Protein AF-X0VJY3-F1 (afdb_monomer)

Solvent-accessible surface area (backbone atoms only — not comparable to full-atom values): 9602 Å² total; per-residue (Å²): 141,84,88,85,86,83,89,87,90,80,91,79,90,81,92,72,99,62,91,73,67,81,71,74,63,93,82,46,45,73,42,68,92,62,44,44,50,32,34,44,34,29,42,56,87,77,89,51,74,48,73,54,77,49,101,53,76,50,30,25,79,56,98,93,40,71,39,71,53,44,66,52,48,39,79,39,91,50,97,91,27,51,26,30,23,70,43,40,87,41,33,38,34,28,36,39,41,45,56,55,65,49,30,35,38,39,38,46,97,95,44,75,51,73,42,58,80,66,67,45,63,50,66,48,102,82,73,47,80,42,85,74,33,60,60,32,88,16,68,44,49,70,54,56,74,46,72,47,57,63,46,30,64,55,75,130

Structure (mmCIF, N/CA/C/O backbone):
data_AF-X0VJY3-F1
#
_entry.id   AF-X0VJY3-F1
#
loop_
_atom_site.group_PDB
_atom_site.id
_atom_site.type_symbol
_atom_site.label_atom_id
_atom_site.label_alt_id
_atom_site.label_comp_id
_atom_site.label_asym_id
_atom_site.label_entity_id
_atom_site.label_seq_id
_atom_site.pdbx_PDB_ins_code
_atom_site.Cartn_x
_atom_site.Cartn_y
_atom_site.Cartn_z
_atom_site.occupancy
_atom_site.B_iso_or_equiv
_atom_site.auth_seq_id
_atom_site.auth_comp_id
_atom_site.auth_asym_id
_atom_site.auth_atom_id
_atom_site.pdbx_PDB_model_num
ATOM 1 N N . MET A 1 1 ? -22.700 -22.930 16.461 1.00 33.53 1 MET A N 1
ATOM 2 C CA . MET A 1 1 ? -23.788 -22.046 16.921 1.00 33.53 1 MET A CA 1
ATOM 3 C C . MET A 1 1 ? -23.927 -20.944 15.890 1.00 33.53 1 MET A C 1
ATOM 5 O O . MET A 1 1 ? -23.098 -20.050 15.830 1.00 33.53 1 MET A O 1
ATOM 9 N N . ILE A 1 2 ? -24.877 -21.140 14.981 1.00 28.75 2 ILE A N 1
ATOM 10 C CA . ILE A 1 2 ? -25.200 -20.254 13.863 1.00 28.75 2 ILE A CA 1
ATOM 11 C C . ILE A 1 2 ? -26.466 -19.528 14.300 1.00 28.75 2 ILE A C 1
ATOM 13 O O . ILE A 1 2 ? -27.425 -20.197 14.676 1.00 28.75 2 ILE A O 1
ATOM 17 N N . VAL A 1 3 ? -26.480 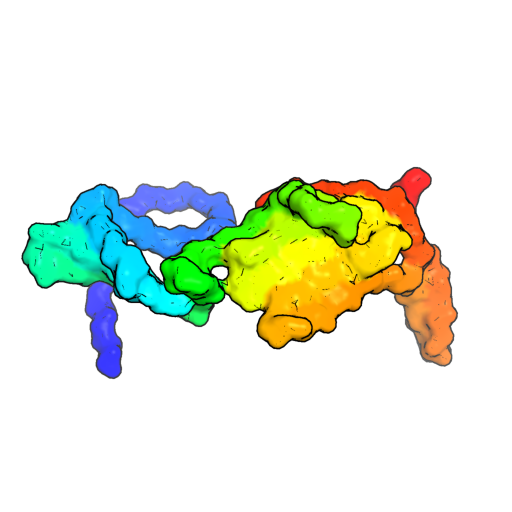-18.200 14.261 1.00 29.59 3 VAL A N 1
ATOM 18 C CA . VAL A 1 3 ? -27.738 -17.452 14.319 1.00 29.59 3 VAL A CA 1
ATOM 19 C C . VAL A 1 3 ? -27.893 -16.751 12.981 1.00 29.59 3 VAL A C 1
ATOM 21 O O . VAL A 1 3 ? -27.143 -15.842 12.640 1.00 29.59 3 VAL A O 1
ATOM 24 N N . TYR A 1 4 ? -28.835 -17.273 12.204 1.00 29.62 4 TYR A N 1
ATOM 25 C CA . TYR A 1 4 ? -29.348 -16.699 10.970 1.00 29.62 4 TYR A CA 1
ATOM 26 C C . TYR A 1 4 ? -30.575 -15.852 11.334 1.00 29.62 4 TYR A C 1
ATOM 28 O O . TYR A 1 4 ? -31.370 -16.291 12.164 1.00 29.62 4 TYR A O 1
ATOM 36 N N . CYS A 1 5 ? -30.777 -14.698 10.695 1.00 28.61 5 CYS A N 1
ATOM 37 C CA . CYS A 1 5 ? -32.075 -14.013 10.687 1.00 28.61 5 CYS A CA 1
ATOM 38 C C . CYS A 1 5 ? -32.398 -13.538 9.243 1.00 28.61 5 CYS A C 1
ATOM 40 O O . CYS A 1 5 ? -31.527 -12.917 8.631 1.00 28.61 5 CYS A O 1
ATOM 42 N N . PRO A 1 6 ? -33.565 -13.883 8.648 1.00 42.59 6 PRO A N 1
ATOM 43 C CA . PRO A 1 6 ? -33.829 -13.805 7.197 1.00 42.59 6 PRO A CA 1
ATOM 44 C C . PRO A 1 6 ? -34.629 -12.557 6.722 1.00 42.59 6 PRO A C 1
ATOM 46 O O . PRO A 1 6 ? -35.395 -12.010 7.500 1.00 42.59 6 PRO A O 1
ATOM 49 N N . ARG A 1 7 ? -34.462 -12.193 5.422 1.00 35.31 7 ARG A N 1
ATOM 50 C CA . ARG A 1 7 ? -35.375 -11.565 4.393 1.00 35.31 7 ARG A CA 1
ATOM 51 C C . ARG A 1 7 ? -36.504 -10.586 4.840 1.00 35.31 7 ARG A C 1
ATOM 53 O O . ARG A 1 7 ? -37.250 -10.920 5.738 1.00 35.31 7 ARG A O 1
ATOM 60 N N . LEU A 1 8 ? -36.898 -9.486 4.164 1.00 35.09 8 LEU A N 1
ATOM 61 C CA . LEU A 1 8 ? -36.581 -8.789 2.893 1.00 35.09 8 LEU A CA 1
ATOM 62 C C . LEU A 1 8 ? -37.394 -7.454 2.852 1.00 35.09 8 LEU A C 1
ATOM 64 O O . LEU A 1 8 ? -38.558 -7.488 3.248 1.00 35.09 8 LEU A O 1
ATOM 68 N N . HIS A 1 9 ? -36.831 -6.348 2.334 1.00 27.98 9 HIS A N 1
ATOM 69 C CA . HIS A 1 9 ? -37.414 -5.370 1.371 1.00 27.98 9 HIS A CA 1
ATOM 70 C C . HIS A 1 9 ? -36.742 -3.986 1.470 1.00 27.98 9 HIS A C 1
ATOM 72 O O . HIS A 1 9 ? -37.135 -3.147 2.269 1.00 27.98 9 HIS A O 1
ATOM 78 N N . ALA A 1 10 ? -35.798 -3.722 0.568 1.00 29.34 10 ALA A N 1
ATOM 79 C CA . ALA A 1 10 ? -35.778 -2.502 -0.238 1.00 29.34 10 ALA A CA 1
ATOM 80 C C . ALA A 1 10 ? -34.908 -2.788 -1.467 1.00 29.34 10 ALA A C 1
ATOM 82 O O . ALA A 1 10 ? -33.734 -3.134 -1.356 1.00 29.34 10 ALA A O 1
ATOM 83 N N . ALA A 1 11 ? -35.525 -2.735 -2.642 1.00 33.31 11 ALA A N 1
ATOM 84 C CA . ALA A 1 11 ? -34.837 -2.866 -3.911 1.00 33.31 11 ALA A CA 1
ATOM 85 C C . ALA A 1 11 ? -34.018 -1.598 -4.185 1.00 33.31 11 ALA A C 1
ATOM 87 O O . ALA A 1 11 ? -34.561 -0.499 -4.146 1.00 33.31 11 ALA A O 1
ATOM 88 N N . SER A 1 12 ? -32.747 -1.756 -4.541 1.00 32.88 12 SER A N 1
ATOM 89 C CA . SER A 1 12 ? -32.084 -0.856 -5.483 1.00 32.88 12 SER A CA 1
ATOM 90 C C . SER A 1 12 ? -30.872 -1.561 -6.079 1.00 32.88 12 SER A C 1
ATOM 92 O O . SER A 1 12 ? -29.935 -1.941 -5.380 1.00 32.88 12 SER A O 1
ATOM 94 N N . ALA A 1 13 ? -30.935 -1.784 -7.388 1.00 35.72 13 ALA A N 1
ATOM 95 C CA . ALA A 1 13 ? -29.843 -2.299 -8.188 1.00 35.72 13 ALA A CA 1
ATOM 96 C C . ALA A 1 13 ? -29.037 -1.126 -8.760 1.00 35.72 13 ALA A C 1
ATOM 98 O O . ALA A 1 13 ? -29.607 -0.299 -9.464 1.00 35.72 13 ALA A O 1
ATOM 99 N N . ALA A 1 14 ? -27.722 -1.100 -8.527 1.00 31.80 14 ALA A N 1
ATOM 100 C CA . ALA A 1 14 ? -26.718 -0.686 -9.513 1.00 31.80 14 ALA A CA 1
ATOM 101 C C . ALA A 1 14 ? -25.302 -0.997 -9.001 1.00 31.80 14 ALA A C 1
ATOM 103 O O . ALA A 1 14 ? -24.882 -0.591 -7.923 1.00 31.80 14 ALA A O 1
ATOM 104 N N . SER A 1 15 ? -24.567 -1.738 -9.820 1.00 44.97 15 SER A N 1
ATOM 105 C CA . SER A 1 15 ? -23.203 -2.225 -9.638 1.00 44.97 15 SER A CA 1
ATOM 106 C C . SER A 1 15 ? -22.132 -1.129 -9.579 1.00 44.97 15 SER A C 1
ATOM 108 O O . SER A 1 15 ? -22.101 -0.269 -10.460 1.00 44.97 15 SER A O 1
ATOM 110 N N . ARG A 1 16 ? -21.168 -1.267 -8.656 1.00 35.66 16 ARG A N 1
ATOM 111 C CA . ARG A 1 16 ? -19.713 -1.037 -8.830 1.00 35.66 16 ARG A CA 1
ATOM 112 C C . ARG A 1 16 ? -19.008 -1.419 -7.525 1.00 35.66 16 ARG A C 1
ATOM 114 O O . ARG A 1 16 ? -19.515 -1.109 -6.456 1.00 35.66 16 ARG A O 1
ATOM 121 N N . GLY A 1 17 ? -17.883 -2.128 -7.618 1.00 35.00 17 GLY A N 1
ATOM 122 C CA . GLY A 1 17 ? -17.191 -2.786 -6.502 1.00 35.00 17 GLY A CA 1
ATOM 123 C C . GLY A 1 17 ? -16.699 -1.862 -5.382 1.00 35.00 17 GLY A C 1
ATOM 124 O O . GLY A 1 17 ? -15.506 -1.614 -5.256 1.00 35.00 17 GLY A O 1
ATOM 125 N N . ARG A 1 18 ? -17.614 -1.407 -4.526 1.00 38.16 18 ARG A N 1
ATOM 126 C CA . ARG A 1 18 ? -17.359 -1.080 -3.125 1.00 38.16 18 ARG A CA 1
ATOM 127 C C . ARG A 1 18 ? -17.842 -2.267 -2.310 1.00 38.16 18 ARG A C 1
ATOM 129 O O . ARG A 1 18 ? -18.966 -2.721 -2.508 1.00 38.16 18 ARG A O 1
ATOM 136 N N . TYR A 1 19 ? -17.027 -2.754 -1.383 1.00 35.94 19 TYR A N 1
ATOM 137 C CA . TYR A 1 19 ? -17.551 -3.567 -0.293 1.00 35.94 19 TYR A CA 1
ATOM 138 C C . TYR A 1 19 ? -18.502 -2.671 0.515 1.00 35.94 19 TYR A C 1
ATOM 140 O O . TYR A 1 19 ? -18.068 -1.917 1.382 1.00 35.94 19 TYR A O 1
ATOM 148 N N . HIS A 1 20 ? -19.792 -2.677 0.170 1.00 37.75 20 HIS A N 1
ATOM 149 C CA . HIS A 1 20 ? -20.840 -2.186 1.050 1.00 37.75 20 HIS A CA 1
ATOM 150 C C . HIS A 1 20 ? -20.986 -3.229 2.153 1.00 37.75 20 HIS A C 1
ATOM 152 O O . HIS A 1 20 ? -21.702 -4.214 2.010 1.00 37.75 20 HIS A O 1
ATOM 158 N N . PHE A 1 21 ? -20.250 -3.036 3.246 1.00 46.75 21 PHE A N 1
ATOM 159 C CA . PHE A 1 21 ? -20.799 -3.444 4.530 1.00 46.75 21 PHE A CA 1
ATOM 160 C C . PHE A 1 21 ? -22.080 -2.633 4.683 1.00 46.75 21 PHE A C 1
ATOM 162 O O . PHE A 1 21 ? -22.009 -1.409 4.535 1.00 46.75 21 PHE A O 1
ATOM 169 N N . ASP A 1 22 ? -23.223 -3.300 4.869 1.00 48.28 22 ASP A N 1
ATOM 170 C CA . ASP A 1 22 ? -24.472 -2.620 5.209 1.00 48.28 22 ASP A CA 1
ATOM 171 C C . ASP A 1 22 ? -24.138 -1.609 6.301 1.00 48.28 22 ASP A C 1
ATOM 173 O O . ASP A 1 22 ? -23.623 -1.971 7.366 1.00 48.28 22 ASP A O 1
ATOM 177 N N . ALA A 1 23 ? -24.285 -0.328 5.960 1.00 57.31 23 ALA A N 1
ATOM 178 C CA . ALA A 1 23 ? -23.983 0.740 6.885 1.00 57.31 23 ALA A CA 1
ATOM 179 C C . ALA A 1 23 ? -24.848 0.505 8.123 1.00 57.31 23 ALA A C 1
ATOM 181 O O . ALA A 1 23 ? -26.033 0.176 8.005 1.00 57.31 23 ALA A O 1
ATOM 182 N N . ALA A 1 24 ? -24.239 0.617 9.304 1.00 62.03 24 ALA A N 1
ATOM 183 C CA . ALA A 1 24 ? -25.010 0.637 10.534 1.00 62.03 24 ALA A CA 1
ATOM 184 C C . ALA A 1 24 ? -26.100 1.715 10.391 1.00 62.03 24 ALA A C 1
ATOM 186 O O . ALA A 1 24 ? -25.871 2.725 9.723 1.00 62.03 24 ALA A O 1
ATOM 187 N N . ARG A 1 25 ? -27.291 1.468 10.947 1.00 68.44 25 ARG A N 1
ATOM 188 C CA . ARG A 1 25 ? -28.410 2.418 10.849 1.00 68.44 25 ARG A CA 1
ATOM 189 C C . ARG A 1 25 ? -27.969 3.816 11.306 1.00 68.44 25 ARG A C 1
ATOM 191 O O . ARG A 1 25 ? -27.156 3.928 12.216 1.00 68.44 25 ARG A O 1
ATOM 198 N N . ASP A 1 26 ? -28.516 4.867 10.704 1.00 71.00 26 ASP A N 1
ATOM 199 C CA . ASP A 1 26 ? -28.076 6.249 10.964 1.00 71.00 26 ASP A CA 1
ATOM 200 C C . ASP A 1 26 ? -28.286 6.714 12.423 1.00 71.00 26 ASP A C 1
ATOM 202 O O . ASP A 1 26 ? -27.716 7.719 12.841 1.00 71.00 26 ASP A O 1
ATOM 206 N N . ASP A 1 27 ? -29.093 5.995 13.207 1.00 83.44 27 ASP A N 1
ATOM 207 C CA . ASP A 1 27 ? -29.439 6.285 14.601 1.00 83.44 27 ASP A CA 1
ATOM 208 C C . ASP A 1 27 ? -28.564 5.560 15.643 1.00 83.44 27 ASP A C 1
ATOM 210 O O . ASP A 1 27 ? -28.821 5.664 16.843 1.00 83.44 27 ASP A O 1
ATOM 214 N N . VAL A 1 28 ? -27.515 4.852 15.216 1.00 90.88 28 VAL A N 1
ATOM 215 C CA . VAL A 1 28 ? -26.615 4.110 16.115 1.00 90.88 28 VAL A CA 1
ATOM 216 C C . VAL A 1 28 ? -25.282 4.822 16.327 1.00 90.88 28 VAL A C 1
ATOM 218 O O . VAL A 1 28 ? -24.773 5.517 15.449 1.00 90.88 28 VAL A O 1
ATOM 221 N N . THR A 1 29 ? -24.655 4.599 17.484 1.00 94.44 29 THR A N 1
ATOM 222 C CA . THR A 1 29 ? -23.347 5.195 17.807 1.00 94.44 29 THR A CA 1
ATOM 223 C C . THR A 1 29 ? -22.253 4.135 17.828 1.00 94.44 29 THR A C 1
ATOM 225 O O . THR A 1 29 ? -22.361 3.145 18.549 1.00 94.44 29 THR A O 1
ATOM 228 N N . GLU A 1 30 ? -21.163 4.337 17.081 1.00 95.00 30 GLU A N 1
ATOM 229 C CA . GLU A 1 30 ? -20.001 3.442 17.154 1.00 95.00 30 GLU A CA 1
ATOM 230 C C . GLU A 1 30 ? -19.320 3.531 18.530 1.00 95.00 30 GLU A C 1
ATOM 232 O O . GLU A 1 30 ? -18.933 4.605 18.990 1.00 95.00 30 GLU A O 1
ATOM 237 N N . ILE A 1 31 ? -19.084 2.380 19.158 1.00 97.00 31 ILE A N 1
ATOM 238 C CA . ILE A 1 31 ? -18.252 2.260 20.356 1.00 97.00 31 ILE A CA 1
ATOM 239 C C . ILE A 1 31 ? -16.802 2.058 19.895 1.00 97.00 31 ILE A C 1
ATOM 241 O O . ILE A 1 31 ? -16.312 0.932 19.800 1.00 97.00 31 ILE A O 1
ATOM 245 N N . VAL A 1 32 ? -16.105 3.159 19.599 1.00 96.50 32 VAL A N 1
ATOM 246 C CA . VAL A 1 32 ? -14.731 3.159 19.046 1.00 96.50 32 VAL A CA 1
ATOM 247 C C . VAL A 1 32 ? -13.740 2.383 19.922 1.00 96.50 32 VAL A C 1
ATOM 249 O O . VAL A 1 32 ? -12.880 1.668 19.412 1.00 96.50 32 VAL A O 1
ATOM 252 N N . SER A 1 33 ? -13.889 2.450 21.247 1.00 96.50 33 SER A N 1
ATOM 253 C CA . SER A 1 33 ? -13.052 1.697 22.194 1.00 96.50 33 SER A CA 1
ATOM 254 C C . SER A 1 33 ? -13.227 0.175 22.102 1.00 96.50 33 SER A C 1
ATOM 256 O O . SER A 1 33 ? -12.375 -0.566 22.586 1.00 96.50 33 SER A O 1
ATOM 258 N N . ALA A 1 34 ? -14.301 -0.302 21.466 1.00 97.00 34 ALA A N 1
ATOM 259 C CA . ALA A 1 34 ? -14.578 -1.717 21.233 1.00 97.00 34 ALA A CA 1
ATOM 260 C C . ALA A 1 34 ? -14.151 -2.194 19.832 1.00 97.00 34 ALA A C 1
ATOM 262 O O . ALA A 1 34 ? -14.464 -3.327 19.450 1.00 97.00 34 ALA A O 1
ATOM 263 N N . ARG A 1 35 ? -13.449 -1.357 19.054 1.00 97.69 35 ARG A N 1
ATOM 264 C CA . ARG A 1 35 ? -12.860 -1.777 17.779 1.00 97.69 35 ARG A CA 1
ATOM 265 C C . ARG A 1 35 ? -11.911 -2.951 17.994 1.00 97.69 35 ARG A C 1
ATOM 267 O O . ARG A 1 35 ? -11.137 -3.003 18.946 1.00 97.69 35 ARG A O 1
ATOM 274 N N . THR A 1 36 ? -11.954 -3.888 17.058 1.00 97.38 36 THR A N 1
ATOM 275 C CA . THR A 1 36 ? -10.967 -4.968 16.934 1.00 97.38 36 THR A CA 1
ATOM 276 C C . THR A 1 36 ? -10.415 -4.960 15.520 1.00 97.38 36 THR A C 1
ATOM 278 O O . THR A 1 36 ? -10.995 -4.321 14.645 1.00 97.38 36 THR A O 1
ATOM 281 N N . ARG A 1 37 ? -9.370 -5.742 15.234 1.00 97.31 37 ARG A N 1
ATOM 282 C CA . ARG A 1 37 ? -8.841 -5.881 13.867 1.00 97.31 37 ARG A CA 1
ATOM 283 C C . ARG A 1 37 ? -9.928 -6.088 12.804 1.00 97.31 37 ARG A C 1
ATOM 285 O O . ARG A 1 37 ? -9.795 -5.561 11.709 1.00 97.31 37 ARG A O 1
ATOM 292 N N . CYS A 1 38 ? -10.983 -6.842 13.112 1.00 97.31 38 CYS A N 1
ATOM 293 C CA . CYS A 1 38 ? -11.962 -7.321 12.132 1.00 97.31 38 CYS A CA 1
ATOM 294 C C . CYS A 1 38 ? -13.411 -6.910 12.434 1.00 97.31 38 CYS A C 1
ATOM 296 O O . CYS A 1 38 ? -14.310 -7.360 11.727 1.00 97.31 38 CYS A O 1
ATOM 298 N N . ALA A 1 39 ? -13.665 -6.100 13.468 1.00 96.38 39 ALA A N 1
ATOM 299 C CA . ALA A 1 39 ? -15.033 -5.760 13.853 1.00 96.38 39 ALA A CA 1
ATOM 300 C C . ALA A 1 39 ? -15.207 -4.338 14.397 1.00 96.38 39 ALA A C 1
ATOM 302 O O . ALA A 1 39 ? -14.300 -3.788 15.029 1.00 96.38 39 ALA A O 1
ATOM 303 N N . LYS A 1 40 ? -16.416 -3.807 14.191 1.00 97.25 40 LYS A N 1
ATOM 304 C CA . LYS A 1 40 ? -16.957 -2.575 14.786 1.00 97.25 40 LYS A CA 1
ATOM 305 C C . LYS A 1 40 ? -18.201 -2.919 15.598 1.00 97.25 40 LYS A C 1
ATOM 307 O O . LYS A 1 40 ? -18.990 -3.762 15.166 1.00 97.25 40 LYS A O 1
ATOM 312 N N . LYS A 1 41 ? -18.375 -2.272 16.750 1.00 95.75 41 LYS A N 1
ATOM 313 C CA . LYS A 1 41 ? -19.547 -2.415 17.623 1.00 95.75 41 LYS A CA 1
ATOM 314 C C . LYS A 1 41 ? -20.298 -1.090 17.672 1.00 95.75 41 LYS A C 1
ATOM 316 O O . LYS A 1 41 ? -19.667 -0.048 17.825 1.00 95.75 41 LYS A O 1
ATOM 321 N N . PHE A 1 42 ? -21.620 -1.148 17.612 1.00 96.62 42 PHE A N 1
ATOM 322 C CA . PHE A 1 42 ? -22.498 0.014 17.675 1.00 96.62 42 PHE A CA 1
ATOM 323 C C . PHE A 1 42 ? -23.553 -0.166 18.768 1.00 96.62 42 PHE A C 1
ATOM 325 O O . PHE A 1 42 ? -24.062 -1.276 18.946 1.00 96.62 42 PHE A O 1
ATOM 332 N N . ASP A 1 43 ? -23.849 0.910 19.495 1.00 95.56 43 ASP A N 1
ATOM 333 C CA . ASP A 1 43 ? -24.954 1.014 20.452 1.00 95.56 43 ASP A CA 1
ATOM 334 C C . ASP A 1 43 ? -26.211 1.522 19.745 1.00 95.56 43 ASP A C 1
ATOM 336 O O . ASP A 1 43 ? -26.161 2.548 19.063 1.00 95.56 43 ASP A O 1
ATOM 340 N N . ASN A 1 44 ? -27.317 0.798 19.908 1.00 93.56 44 ASN A N 1
ATOM 341 C CA . ASN A 1 44 ? -28.614 1.169 19.349 1.00 93.56 44 ASN A CA 1
ATOM 342 C C . ASN A 1 44 ? -29.421 2.091 20.277 1.00 93.56 44 ASN A C 1
ATOM 344 O O . ASN A 1 44 ? -30.516 2.504 19.908 1.00 93.56 44 ASN A O 1
ATOM 348 N N . HIS A 1 45 ? -28.919 2.387 21.483 1.00 93.62 45 HIS A N 1
ATOM 349 C CA . HIS A 1 45 ? -29.584 3.202 22.512 1.00 93.62 45 HIS A CA 1
ATOM 350 C C . HIS A 1 45 ? -30.895 2.615 23.060 1.00 93.62 45 HIS A C 1
ATOM 352 O O . HIS A 1 45 ? -31.643 3.295 23.760 1.00 93.62 45 HIS A O 1
ATOM 358 N N . ASP A 1 46 ? -31.159 1.335 22.799 1.00 93.25 46 ASP A N 1
ATOM 359 C CA . ASP A 1 46 ? -32.326 0.583 23.283 1.00 93.25 46 ASP A CA 1
ATOM 360 C C . ASP A 1 46 ? -31.932 -0.638 24.143 1.00 93.25 46 ASP A C 1
ATOM 362 O O . ASP A 1 46 ? -32.756 -1.501 24.449 1.00 93.25 46 ASP A O 1
ATOM 366 N N . GLY A 1 47 ? -30.654 -0.719 24.536 1.00 93.75 47 GLY A N 1
ATOM 367 C CA . GLY A 1 47 ? -30.079 -1.856 25.259 1.00 93.75 47 GLY A CA 1
ATOM 368 C C . GLY A 1 47 ? -29.603 -3.003 24.361 1.00 93.75 47 GLY A C 1
ATOM 369 O O . GLY A 1 47 ? -29.104 -4.006 24.875 1.00 93.75 47 GLY A O 1
ATOM 370 N N . THR A 1 48 ? -29.718 -2.873 23.036 1.00 94.12 48 THR A N 1
ATOM 371 C CA . THR A 1 48 ? -29.180 -3.829 22.060 1.00 94.12 48 THR A CA 1
ATOM 372 C C . THR A 1 48 ? -27.955 -3.274 21.321 1.00 94.12 48 THR A C 1
ATOM 374 O O . THR A 1 48 ? -27.679 -2.076 21.331 1.00 94.12 48 THR A O 1
ATOM 377 N N . TYR A 1 49 ? -27.185 -4.163 20.683 1.00 94.62 49 TYR A N 1
ATOM 378 C CA . TYR A 1 49 ? -25.962 -3.806 19.957 1.00 94.62 49 TYR A CA 1
ATOM 379 C C . TYR A 1 49 ? -25.967 -4.364 18.536 1.00 94.62 49 TYR A C 1
ATOM 381 O O . TYR A 1 49 ? -26.438 -5.479 18.299 1.00 94.62 49 TYR A O 1
ATOM 389 N N . GLN A 1 50 ? -25.354 -3.626 17.613 1.00 93.38 50 GLN A N 1
ATOM 390 C CA . GLN A 1 50 ? -25.042 -4.090 16.261 1.00 93.38 50 GLN A CA 1
ATOM 391 C C . GLN A 1 50 ? -23.536 -4.288 16.092 1.00 93.38 50 GLN A C 1
ATOM 393 O O . GLN A 1 50 ? -22.722 -3.593 16.702 1.00 93.38 50 GLN A O 1
ATOM 398 N N . TYR A 1 51 ? -23.162 -5.246 15.247 1.00 93.19 51 TYR A N 1
ATOM 399 C CA . TYR A 1 51 ? -21.770 -5.534 14.928 1.00 93.19 51 TYR A CA 1
ATOM 400 C C . TYR A 1 51 ? -21.585 -5.597 13.421 1.00 93.19 51 TYR A C 1
ATOM 402 O O . TYR A 1 51 ? -22.312 -6.306 12.729 1.00 93.19 51 TYR A O 1
ATOM 410 N N . ILE A 1 52 ? -20.552 -4.919 12.934 1.00 93.38 52 ILE A N 1
ATOM 411 C CA . ILE A 1 52 ? -20.013 -5.160 11.598 1.00 93.38 52 ILE A CA 1
ATOM 412 C C . ILE A 1 52 ? -18.794 -6.052 11.785 1.00 93.38 52 ILE A C 1
ATOM 414 O O . ILE A 1 52 ? -17.861 -5.666 12.487 1.00 93.38 52 ILE A O 1
ATOM 418 N N . VAL A 1 53 ? -18.799 -7.236 11.172 1.00 93.62 53 VAL A N 1
ATOM 419 C CA . VAL A 1 53 ? -17.692 -8.198 11.232 1.00 93.62 53 VAL A CA 1
ATOM 420 C C . VAL A 1 53 ? -17.219 -8.497 9.815 1.00 93.62 53 VAL A C 1
ATOM 422 O O . VAL A 1 53 ? -18.019 -8.800 8.934 1.00 93.62 53 VAL A O 1
ATOM 425 N N . SER A 1 54 ? -15.911 -8.417 9.600 1.00 93.69 54 SER A N 1
ATOM 426 C CA . SER A 1 54 ? -15.263 -8.680 8.319 1.00 93.69 54 SER A CA 1
ATOM 427 C C . SER A 1 54 ? -14.381 -9.921 8.403 1.00 93.69 54 SER A C 1
ATOM 429 O O . SER A 1 54 ? -13.728 -10.169 9.416 1.00 93.69 54 SER A O 1
ATOM 431 N N . ALA A 1 55 ? -14.318 -10.685 7.311 1.00 94.38 55 ALA A N 1
ATOM 432 C CA . ALA A 1 55 ? -13.317 -11.742 7.155 1.00 94.38 55 ALA A CA 1
ATOM 433 C C . ALA A 1 55 ? -11.891 -11.167 7.041 1.00 94.38 55 ALA A C 1
ATOM 435 O O . ALA A 1 55 ? -10.914 -11.848 7.348 1.00 94.38 55 ALA A O 1
ATOM 436 N N . GLY A 1 56 ? -11.779 -9.910 6.600 1.00 92.69 56 GLY A N 1
ATOM 437 C CA . GLY A 1 56 ? -10.533 -9.164 6.506 1.00 92.69 56 GLY A CA 1
ATOM 438 C C . GLY A 1 56 ? -10.355 -8.145 7.637 1.00 92.69 56 GLY A C 1
ATOM 439 O O . GLY A 1 56 ? -11.270 -7.885 8.422 1.00 92.69 56 GLY A O 1
ATOM 440 N N . PRO A 1 57 ? -9.162 -7.548 7.738 1.00 96.00 57 PRO A N 1
ATOM 441 C CA . PRO A 1 57 ? -8.905 -6.460 8.666 1.00 96.00 57 PRO A CA 1
ATOM 442 C C . PRO A 1 57 ? -9.676 -5.198 8.237 1.00 96.00 57 PRO A C 1
ATOM 444 O O . PRO A 1 57 ? -9.638 -4.805 7.075 1.00 96.00 57 PRO A O 1
ATOM 447 N N . LEU A 1 58 ? -10.372 -4.577 9.187 1.00 96.56 58 LEU A N 1
ATOM 448 C CA . LEU A 1 58 ? -10.980 -3.246 9.071 1.00 96.56 58 LEU A CA 1
ATOM 449 C C . LEU A 1 58 ? -10.092 -2.180 9.711 1.00 96.56 58 LEU A C 1
ATOM 451 O O . LEU A 1 58 ? -10.066 -1.039 9.260 1.00 96.56 58 LEU A O 1
ATOM 455 N N . HIS A 1 59 ? -9.351 -2.574 10.748 1.00 98.06 59 HIS A N 1
ATOM 456 C CA . HIS A 1 59 ? -8.503 -1.679 11.513 1.00 98.06 59 HIS A CA 1
ATOM 457 C C . HIS A 1 59 ? -7.058 -2.174 11.557 1.00 98.06 59 HIS A C 1
ATOM 459 O O . HIS A 1 59 ? -6.791 -3.381 11.540 1.00 98.06 59 HIS A O 1
ATOM 465 N N . TYR A 1 60 ? -6.133 -1.228 11.668 1.00 96.75 60 TYR A N 1
ATOM 466 C CA . TYR A 1 60 ? -4.741 -1.464 12.038 1.00 96.75 60 TYR A CA 1
ATOM 467 C C . TYR A 1 60 ? -4.482 -0.882 13.432 1.00 96.75 60 TYR A C 1
ATOM 469 O O . TYR A 1 60 ? -5.262 -0.063 13.918 1.00 96.75 60 TYR A O 1
ATOM 477 N N . GLN A 1 61 ? -3.422 -1.334 14.098 1.00 95.50 61 GLN A N 1
ATOM 478 C CA . GLN A 1 61 ? -3.079 -0.874 15.442 1.00 95.50 61 GLN A CA 1
ATOM 479 C C . GLN A 1 61 ? -1.896 0.097 15.380 1.00 95.50 61 GLN A C 1
ATOM 481 O O . GLN A 1 61 ? -0.906 -0.183 14.702 1.00 95.50 61 GLN A O 1
ATOM 486 N N . ASN A 1 62 ? -2.001 1.222 16.083 1.00 93.00 62 ASN A N 1
ATOM 487 C CA . ASN A 1 62 ? -0.907 2.156 16.353 1.00 93.00 62 ASN A CA 1
ATOM 488 C C . ASN A 1 62 ? -0.893 2.536 17.848 1.00 93.00 62 ASN A C 1
ATOM 490 O O . ASN A 1 62 ? -1.637 1.954 18.641 1.00 93.00 62 ASN A O 1
ATOM 494 N N . ASP A 1 63 ? -0.065 3.512 18.227 1.00 94.25 63 ASP A N 1
ATOM 495 C CA . ASP A 1 63 ? 0.050 3.989 19.615 1.00 94.25 63 ASP A CA 1
ATOM 496 C C . ASP A 1 63 ? -1.274 4.558 20.169 1.00 94.25 63 ASP A C 1
ATOM 498 O O . ASP A 1 63 ? -1.522 4.489 21.371 1.00 94.25 63 ASP A O 1
ATOM 502 N N . ASP A 1 64 ? -2.167 5.030 19.292 1.00 94.38 64 ASP A N 1
ATOM 503 C CA . ASP A 1 64 ? -3.500 5.544 19.638 1.00 94.38 64 ASP A CA 1
ATOM 504 C C . ASP A 1 64 ? -4.588 4.448 19.668 1.00 94.38 64 ASP A C 1
ATOM 506 O O . ASP A 1 64 ? -5.772 4.737 19.857 1.00 94.38 64 ASP A O 1
ATOM 510 N N . GLY A 1 65 ? -4.225 3.180 19.439 1.00 96.25 65 GLY A N 1
ATOM 511 C CA . GLY A 1 65 ? -5.143 2.039 19.419 1.00 96.25 65 GLY A CA 1
ATOM 512 C C . GLY A 1 65 ? -5.580 1.607 18.015 1.00 96.25 65 GLY A C 1
ATOM 513 O O . GLY A 1 65 ? -4.794 1.610 17.070 1.00 96.25 65 GLY A O 1
ATOM 514 N N . TRP A 1 66 ? -6.827 1.140 17.882 1.00 97.38 66 TRP A N 1
ATOM 515 C CA . TRP A 1 66 ? -7.366 0.626 16.616 1.00 97.38 66 TRP A CA 1
ATOM 516 C C . TRP A 1 66 ? -7.876 1.752 15.709 1.00 97.38 66 TRP A C 1
ATOM 518 O O . TRP A 1 66 ? -8.878 2.409 16.002 1.00 97.38 66 TRP A O 1
ATOM 528 N N . GLN A 1 67 ? -7.222 1.909 14.563 1.00 97.56 67 GLN A N 1
ATOM 529 C CA . GLN A 1 67 ? -7.510 2.928 13.556 1.00 97.56 67 GLN A CA 1
ATOM 530 C C . GLN A 1 67 ? -8.072 2.300 12.284 1.00 97.56 67 GLN A C 1
ATOM 532 O O . GLN A 1 67 ? -7.684 1.196 11.912 1.00 97.56 67 GLN A O 1
ATOM 537 N N . GLU A 1 68 ? -8.962 3.010 11.591 1.00 96.56 68 GLU A N 1
ATOM 538 C CA . GLU A 1 68 ? -9.490 2.591 10.284 1.00 96.56 68 GLU A CA 1
ATOM 539 C C . GLU A 1 68 ? -8.370 2.406 9.265 1.00 96.56 68 GLU A C 1
ATOM 541 O O . GLU A 1 68 ? -7.487 3.257 9.132 1.00 96.56 68 GLU A O 1
ATOM 546 N N . ILE A 1 69 ? -8.436 1.314 8.507 1.00 97.69 69 ILE A N 1
ATOM 547 C CA . ILE A 1 69 ? -7.568 1.131 7.350 1.00 97.69 69 ILE A CA 1
ATOM 548 C C . ILE A 1 69 ? -8.037 2.054 6.225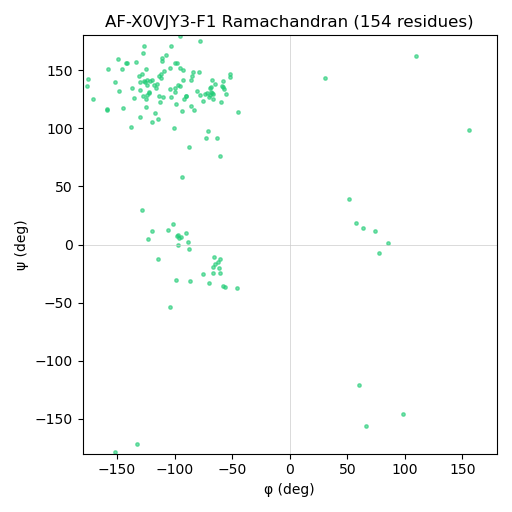 1.00 97.69 69 ILE A C 1
ATOM 550 O O . ILE A 1 69 ? -9.196 2.034 5.816 1.00 97.69 69 ILE A O 1
ATOM 554 N N . ASP A 1 70 ? -7.096 2.811 5.677 1.00 97.00 70 ASP A N 1
ATOM 555 C CA . ASP A 1 70 ? -7.258 3.619 4.482 1.00 97.00 70 ASP A CA 1
ATOM 556 C C . ASP A 1 70 ? -6.109 3.331 3.513 1.00 97.00 70 ASP A C 1
ATOM 558 O O . ASP A 1 70 ? -4.951 3.691 3.736 1.00 97.00 70 ASP A O 1
ATOM 562 N N . THR A 1 71 ? -6.452 2.662 2.414 1.00 96.31 71 THR A N 1
ATOM 563 C CA . THR A 1 71 ? -5.502 2.264 1.372 1.00 96.31 71 THR A CA 1
ATOM 564 C C . THR A 1 71 ? -5.331 3.314 0.277 1.00 96.31 71 THR A C 1
ATOM 566 O O . THR A 1 71 ? -4.753 3.018 -0.767 1.00 96.31 71 THR A O 1
ATOM 569 N N . THR A 1 72 ? -5.874 4.518 0.456 1.00 97.81 72 THR A N 1
ATOM 570 C CA . THR A 1 72 ? -5.706 5.603 -0.510 1.00 97.81 72 THR A CA 1
ATOM 571 C C . THR A 1 72 ? -4.247 6.042 -0.540 1.00 97.81 72 THR A C 1
ATOM 573 O O . THR A 1 72 ? -3.678 6.407 0.489 1.00 97.81 72 THR A O 1
ATOM 576 N N . ILE A 1 73 ? -3.656 6.035 -1.729 1.00 97.94 73 ILE A N 1
ATOM 577 C CA . ILE A 1 73 ? -2.324 6.553 -2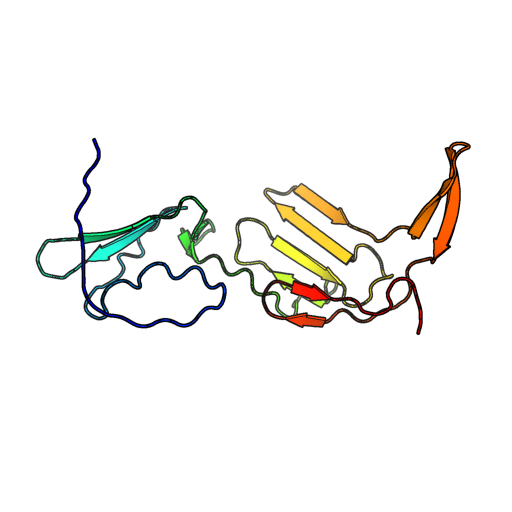.006 1.00 97.94 73 ILE A CA 1
ATOM 578 C C . ILE A 1 73 ? -2.413 8.077 -2.090 1.00 97.94 73 ILE A C 1
ATOM 580 O O . ILE A 1 73 ? -3.255 8.634 -2.797 1.00 97.94 73 ILE A O 1
ATOM 584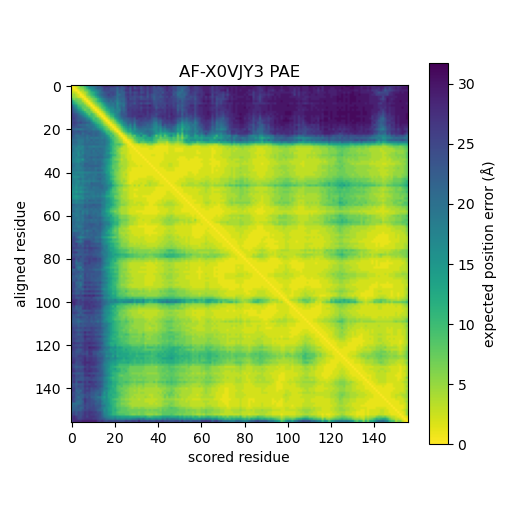 N N . ARG A 1 74 ? -1.543 8.755 -1.347 1.00 97.75 74 ARG A N 1
ATOM 585 C CA . ARG A 1 74 ? -1.512 10.216 -1.205 1.00 97.75 74 ARG A CA 1
ATOM 586 C C 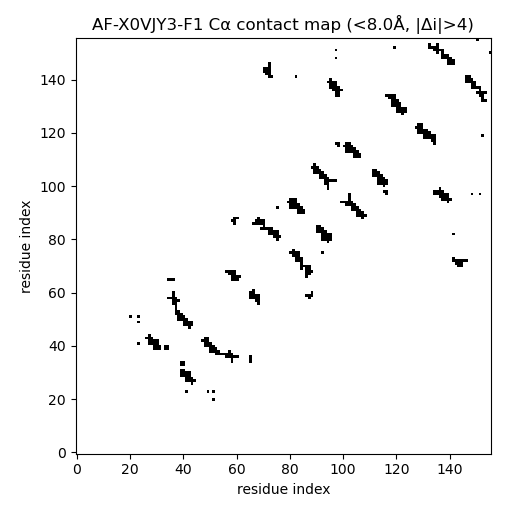. ARG A 1 74 ? -0.109 10.725 -1.502 1.00 97.75 74 ARG A C 1
ATOM 588 O O . ARG A 1 74 ? 0.827 9.935 -1.519 1.00 97.75 74 ARG A O 1
ATOM 595 N N . ALA A 1 75 ? 0.046 12.026 -1.729 1.00 97.62 75 ALA A N 1
ATOM 596 C CA . ALA A 1 75 ? 1.378 12.624 -1.797 1.00 97.62 75 ALA A CA 1
ATOM 597 C C . ALA A 1 75 ? 2.130 12.386 -0.476 1.00 97.62 75 ALA A C 1
ATOM 599 O O . ALA A 1 75 ? 1.543 12.517 0.599 1.00 97.62 75 ALA A O 1
ATOM 600 N N . SER A 1 76 ? 3.400 12.012 -0.582 1.00 97.12 76 SER A N 1
ATOM 601 C CA . SER A 1 76 ? 4.291 11.785 0.556 1.00 97.12 76 SER A CA 1
ATOM 602 C C . SER A 1 76 ? 4.900 13.102 1.032 1.00 97.12 76 SER A C 1
ATOM 604 O O . SER A 1 76 ? 5.123 14.019 0.242 1.00 97.12 76 SER A O 1
ATOM 606 N N . SER A 1 77 ? 5.172 13.194 2.333 1.00 94.50 77 SER A N 1
ATOM 607 C CA . SER A 1 77 ? 5.957 14.287 2.921 1.00 94.50 77 SER A CA 1
ATOM 608 C C . SER A 1 77 ? 7.432 13.926 3.128 1.00 94.50 77 SER A C 1
ATOM 610 O O . SER A 1 77 ? 8.175 14.725 3.689 1.00 94.50 77 SER A O 1
ATOM 612 N N . LEU A 1 78 ? 7.843 12.706 2.770 1.00 92.75 78 LEU A N 1
ATOM 613 C CA . LEU A 1 78 ? 9.228 12.245 2.861 1.00 92.75 78 LEU A CA 1
ATOM 614 C C . LEU A 1 78 ? 10.011 12.635 1.607 1.00 92.75 78 LEU A C 1
ATOM 616 O O . LEU A 1 78 ? 9.506 12.492 0.499 1.00 92.75 78 LEU A O 1
ATOM 620 N N . ASP A 1 79 ? 11.276 13.019 1.774 1.00 90.19 79 ASP A N 1
ATOM 621 C CA . ASP A 1 79 ? 12.153 13.400 0.655 1.00 90.19 79 ASP A CA 1
ATOM 622 C C . ASP A 1 79 ? 12.495 12.231 -0.288 1.00 90.19 79 ASP A C 1
ATOM 624 O O . ASP A 1 79 ? 12.930 12.436 -1.422 1.00 90.19 79 ASP A O 1
ATOM 628 N N . ASP A 1 80 ? 12.338 10.990 0.179 1.00 89.94 80 ASP A N 1
ATOM 629 C CA . ASP A 1 80 ? 12.732 9.775 -0.536 1.00 89.94 80 ASP A CA 1
ATOM 630 C C . ASP A 1 80 ? 11.550 8.977 -1.119 1.00 89.94 80 ASP A C 1
ATOM 632 O O . ASP A 1 80 ? 11.728 7.829 -1.537 1.00 89.94 80 ASP A O 1
ATOM 636 N N . ALA A 1 81 ? 10.356 9.579 -1.151 1.00 95.31 81 ALA A N 1
ATOM 637 C CA . ALA A 1 81 ? 9.161 9.020 -1.774 1.00 95.31 81 ALA A CA 1
ATOM 638 C C . ALA A 1 81 ? 8.215 10.126 -2.258 1.00 95.31 81 ALA A C 1
ATOM 640 O O . ALA A 1 81 ? 7.969 11.090 -1.542 1.00 95.31 81 ALA A O 1
ATOM 641 N N . ASP A 1 82 ? 7.604 9.944 -3.427 1.00 97.31 82 ASP A N 1
ATOM 642 C CA . ASP A 1 82 ? 6.637 10.898 -3.987 1.00 97.31 82 ASP A CA 1
ATOM 643 C C . ASP A 1 82 ? 5.206 10.643 -3.489 1.00 97.31 82 ASP A C 1
ATOM 645 O O . ASP A 1 82 ? 4.413 11.572 -3.316 1.00 97.31 82 ASP A O 1
ATOM 649 N N . TYR A 1 83 ? 4.873 9.378 -3.216 1.00 98.12 83 TYR A N 1
ATOM 650 C CA . TYR A 1 83 ? 3.574 8.979 -2.680 1.00 98.12 83 TYR A CA 1
ATOM 651 C C . TYR A 1 83 ? 3.695 8.007 -1.512 1.00 98.12 83 TYR A C 1
ATOM 653 O O . TYR A 1 83 ? 4.671 7.265 -1.390 1.00 98.12 83 TYR A O 1
ATOM 661 N N . GLU A 1 84 ? 2.653 7.958 -0.687 1.00 98.25 84 GLU A N 1
ATOM 662 C CA . GLU A 1 84 ? 2.573 7.072 0.464 1.00 98.25 84 GLU A CA 1
ATOM 663 C C . GLU A 1 84 ? 1.173 6.493 0.707 1.00 98.25 84 GLU A C 1
ATOM 665 O O . GLU A 1 84 ? 0.147 7.062 0.331 1.00 98.25 84 GLU A O 1
ATOM 670 N N . MET A 1 85 ? 1.156 5.354 1.396 1.00 97.94 85 MET A N 1
ATOM 671 C CA . MET A 1 85 ? -0.006 4.733 2.023 1.00 97.94 85 MET A CA 1
ATOM 672 C C . MET A 1 85 ? 0.432 4.225 3.402 1.00 97.94 85 MET A C 1
ATOM 674 O O . MET A 1 85 ? 1.089 3.189 3.513 1.00 97.94 85 MET A O 1
ATOM 678 N N . THR A 1 86 ? 0.101 4.970 4.456 1.00 97.12 86 THR A N 1
ATOM 679 C CA . THR A 1 86 ? 0.620 4.734 5.818 1.00 97.12 86 THR A CA 1
ATOM 680 C C . THR A 1 86 ? -0.445 4.306 6.829 1.00 97.12 86 THR A C 1
ATOM 682 O O . THR A 1 86 ? -0.098 3.815 7.902 1.00 97.12 86 THR A O 1
ATOM 685 N N . LYS A 1 87 ? -1.732 4.431 6.482 1.00 96.81 87 LYS A N 1
ATOM 686 C CA . LYS A 1 87 ? -2.882 4.076 7.331 1.00 96.81 87 LYS A CA 1
ATOM 687 C C . LYS A 1 87 ? -3.369 2.651 7.056 1.00 96.81 87 LYS A C 1
ATOM 689 O O . LYS A 1 87 ? -4.500 2.435 6.637 1.00 96.81 87 LYS A O 1
ATOM 694 N N . SER A 1 88 ? -2.494 1.663 7.210 1.00 96.94 88 SER A N 1
ATOM 695 C CA . SER A 1 88 ? -2.801 0.258 6.914 1.00 96.94 88 SER A CA 1
ATOM 696 C C . SER A 1 88 ? -1.953 -0.689 7.773 1.00 96.94 88 SER A C 1
ATOM 698 O O . SER A 1 88 ? -1.148 -0.258 8.593 1.00 96.94 88 SER A O 1
ATOM 700 N N . LEU A 1 89 ? -2.110 -2.001 7.578 1.00 96.19 89 LEU A N 1
ATOM 701 C CA . LEU A 1 89 ? -1.320 -3.047 8.248 1.00 96.19 89 LEU A CA 1
ATOM 702 C C . LEU A 1 89 ? 0.171 -3.052 7.872 1.00 96.19 89 LEU A C 1
ATOM 704 O O . LEU A 1 89 ? 0.962 -3.795 8.451 1.00 96.19 89 LEU A O 1
ATOM 708 N N . TYR A 1 90 ? 0.534 -2.287 6.853 1.00 96.12 90 TYR A N 1
ATOM 709 C CA . TYR A 1 90 ? 1.891 -2.040 6.397 1.00 96.12 90 TYR A CA 1
ATOM 710 C C . TYR A 1 90 ? 1.936 -0.636 5.799 1.00 96.12 90 TYR A C 1
ATOM 712 O O . TYR A 1 90 ? 0.907 -0.086 5.397 1.00 96.12 90 TYR A O 1
ATOM 720 N N . LYS A 1 91 ? 3.135 -0.066 5.718 1.00 97.12 91 LYS A N 1
ATOM 721 C CA . LYS A 1 91 ? 3.369 1.205 5.033 1.00 97.12 91 LYS A CA 1
ATOM 722 C C . LYS A 1 91 ? 3.879 0.922 3.628 1.00 97.12 91 LYS A C 1
ATOM 724 O O . LYS A 1 91 ? 4.721 0.042 3.454 1.00 97.12 91 LYS A O 1
ATOM 729 N N . ALA A 1 92 ? 3.385 1.651 2.640 1.00 97.56 92 ALA A N 1
ATOM 730 C CA . ALA A 1 92 ? 3.891 1.603 1.276 1.00 97.56 92 ALA A CA 1
ATOM 731 C C . ALA A 1 92 ? 4.306 3.002 0.829 1.00 97.56 92 ALA A C 1
ATOM 733 O O . ALA A 1 92 ? 3.590 3.968 1.077 1.00 97.56 92 ALA A O 1
ATOM 734 N N . PHE A 1 93 ? 5.450 3.086 0.164 1.00 97.75 93 PHE A N 1
ATOM 735 C CA . PHE A 1 93 ? 6.004 4.312 -0.396 1.00 97.75 93 PHE A CA 1
ATOM 736 C C . PHE A 1 93 ? 6.293 4.090 -1.870 1.00 97.75 93 PHE A C 1
ATOM 738 O O . PHE A 1 93 ? 6.771 3.014 -2.239 1.00 97.75 93 PHE A O 1
ATOM 745 N N . PHE A 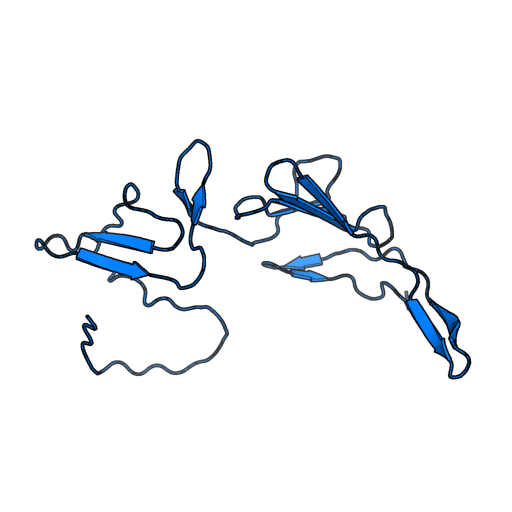1 94 ? 6.005 5.088 -2.697 1.00 97.25 94 PHE A N 1
ATOM 746 C CA . PHE A 1 94 ? 6.088 4.973 -4.146 1.00 97.25 94 PHE A CA 1
ATOM 747 C C . PHE A 1 94 ? 6.882 6.134 -4.731 1.00 97.25 94 PHE A C 1
ATOM 749 O O . PHE A 1 94 ? 6.707 7.279 -4.313 1.00 97.25 94 PHE A O 1
ATOM 756 N N . ASN A 1 95 ? 7.708 5.839 -5.730 1.00 95.94 95 ASN A N 1
ATOM 757 C CA . ASN A 1 95 ? 8.393 6.861 -6.517 1.00 95.94 95 ASN A CA 1
ATOM 758 C C . ASN A 1 95 ? 7.604 7.164 -7.788 1.00 95.94 95 ASN A C 1
ATOM 760 O O . ASN A 1 95 ? 7.141 6.258 -8.478 1.00 95.94 95 ASN A O 1
ATOM 764 N N . LYS A 1 96 ? 7.473 8.442 -8.131 1.00 95.69 96 LYS A N 1
ATOM 765 C CA . LYS A 1 96 ? 6.751 8.916 -9.310 1.00 95.69 96 LYS A CA 1
ATOM 766 C C . LYS A 1 96 ? 7.487 8.554 -10.594 1.00 95.69 96 LYS A C 1
ATOM 768 O O . LYS A 1 96 ? 6.840 8.283 -11.590 1.00 95.69 96 LYS A O 1
ATOM 773 N N . THR A 1 97 ? 8.815 8.509 -10.604 1.00 95.44 97 THR A N 1
ATOM 774 C CA . THR A 1 97 ? 9.576 8.174 -11.819 1.00 95.44 97 THR A CA 1
ATOM 775 C C . THR A 1 97 ? 9.901 6.682 -11.882 1.00 95.44 97 THR A C 1
ATOM 777 O O . THR A 1 97 ? 10.685 6.180 -11.078 1.00 95.44 97 THR A O 1
ATOM 780 N N . PHE A 1 98 ? 9.347 5.979 -12.874 1.00 94.31 98 PHE A N 1
ATOM 781 C CA . PHE A 1 98 ? 9.389 4.513 -12.965 1.00 94.31 98 PHE A CA 1
ATOM 782 C C . PHE A 1 98 ? 10.798 3.892 -12.987 1.00 94.31 98 PHE A C 1
ATOM 784 O O . PHE A 1 98 ? 11.022 2.824 -12.425 1.00 94.31 98 PHE A O 1
ATOM 791 N N . ASN A 1 99 ? 11.782 4.541 -13.611 1.00 91.19 99 ASN A N 1
ATOM 792 C CA . ASN A 1 99 ? 13.138 3.994 -13.724 1.00 91.19 99 ASN A CA 1
ATOM 793 C C . ASN A 1 99 ? 14.115 4.501 -12.641 1.00 91.19 99 ASN A C 1
ATOM 795 O O . ASN A 1 99 ? 15.304 4.169 -12.689 1.00 91.19 99 ASN A O 1
ATOM 799 N N . ARG A 1 100 ? 13.643 5.275 -11.650 1.00 84.69 100 ARG A N 1
ATOM 800 C CA . ARG A 1 100 ? 14.475 5.832 -10.573 1.00 84.69 100 ARG A CA 1
ATOM 801 C C . ARG A 1 100 ? 14.339 5.007 -9.291 1.00 84.69 100 ARG A C 1
ATOM 803 O O . ARG A 1 100 ? 13.414 5.191 -8.510 1.00 84.69 100 ARG A O 1
ATOM 810 N N . GLY A 1 101 ? 15.321 4.140 -9.039 1.00 84.56 101 GLY A N 1
ATOM 811 C CA . GLY A 1 101 ? 15.408 3.382 -7.787 1.00 84.56 101 GLY A CA 1
ATOM 812 C C . GLY A 1 101 ? 14.265 2.370 -7.606 1.00 84.56 101 GLY A C 1
ATOM 813 O O . GLY A 1 101 ? 13.716 1.883 -8.597 1.00 84.56 101 GLY A O 1
ATOM 814 N N . PRO A 1 102 ? 13.937 1.977 -6.363 1.00 92.69 102 PRO A N 1
ATOM 815 C CA . PRO A 1 102 ? 12.762 1.155 -6.117 1.00 92.69 102 PRO A CA 1
ATOM 816 C C . PRO A 1 102 ? 11.494 1.978 -6.363 1.00 92.69 102 PRO A C 1
ATOM 818 O O . PRO A 1 102 ? 11.326 3.043 -5.781 1.00 92.69 102 PRO A O 1
ATOM 821 N N . ILE A 1 103 ? 10.588 1.479 -7.198 1.00 95.38 103 ILE A N 1
ATOM 822 C CA . ILE A 1 103 ? 9.301 2.137 -7.467 1.00 95.38 103 ILE A CA 1
ATOM 823 C C . ILE A 1 103 ? 8.313 1.967 -6.318 1.00 95.38 103 ILE A C 1
ATOM 825 O O . ILE A 1 103 ? 7.424 2.793 -6.151 1.00 95.38 103 ILE A O 1
ATOM 829 N N . VAL A 1 104 ? 8.481 0.904 -5.528 1.00 95.88 104 VAL A N 1
ATOM 830 C CA . VAL A 1 104 ? 7.667 0.601 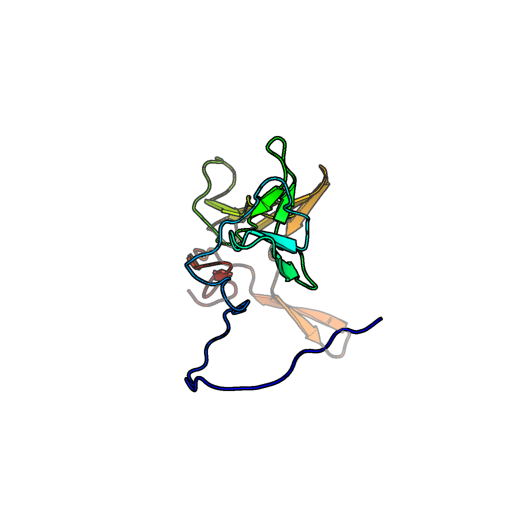-4.353 1.00 95.88 104 VAL A CA 1
ATOM 831 C C . VAL A 1 104 ? 8.586 0.155 -3.226 1.00 95.88 104 VAL A C 1
ATOM 833 O O . VAL A 1 104 ? 9.450 -0.701 -3.426 1.00 95.88 104 VAL A O 1
ATOM 836 N N . ARG A 1 105 ? 8.366 0.686 -2.027 1.00 97.25 105 ARG A N 1
ATOM 837 C CA . ARG A 1 105 ? 8.959 0.205 -0.779 1.00 97.25 105 ARG A CA 1
ATOM 838 C C . ARG A 1 105 ? 7.850 -0.096 0.217 1.00 97.25 105 ARG A C 1
ATOM 840 O O . ARG A 1 105 ? 7.105 0.796 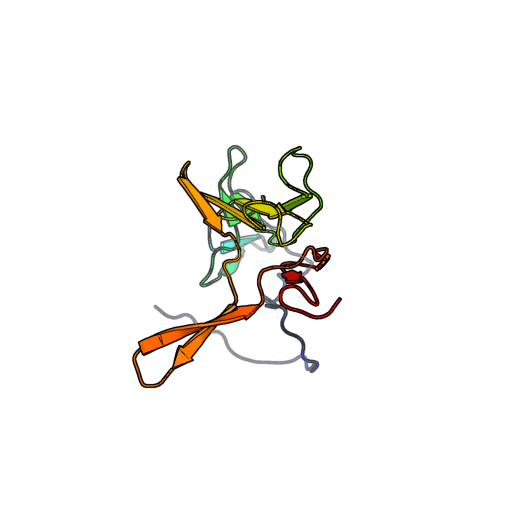0.608 1.00 97.25 105 ARG A O 1
ATOM 847 N N . LEU A 1 106 ? 7.755 -1.354 0.625 1.00 97.56 106 LEU A N 1
ATOM 848 C CA . LEU A 1 106 ? 6.830 -1.833 1.645 1.00 97.56 106 LEU A CA 1
ATOM 849 C C . LEU A 1 106 ? 7.578 -1.964 2.968 1.00 97.56 106 LEU A C 1
ATOM 851 O O . LEU A 1 106 ? 8.680 -2.508 2.986 1.00 97.56 106 LEU A O 1
ATOM 855 N N . ILE A 1 107 ? 6.984 -1.491 4.060 1.00 97.25 107 ILE A N 1
ATOM 856 C CA . ILE A 1 107 ? 7.535 -1.594 5.412 1.00 97.25 107 ILE A CA 1
ATOM 857 C C . ILE A 1 107 ? 6.490 -2.214 6.331 1.00 97.25 107 ILE A C 1
ATOM 859 O O . ILE A 1 107 ? 5.360 -1.727 6.419 1.00 97.25 107 ILE A O 1
ATOM 863 N N . LYS A 1 108 ? 6.884 -3.266 7.045 1.00 95.94 108 LYS A N 1
ATOM 864 C CA . LYS A 1 108 ? 6.061 -3.918 8.062 1.00 95.94 108 LYS A CA 1
ATOM 865 C C . LYS A 1 108 ? 6.953 -4.483 9.161 1.00 95.94 108 LYS A C 1
ATOM 867 O O . LYS A 1 108 ? 7.941 -5.141 8.857 1.00 95.94 108 LYS A O 1
ATOM 872 N N . ASP A 1 109 ? 6.602 -4.219 10.418 1.00 93.62 109 ASP A N 1
ATOM 873 C CA . ASP A 1 109 ? 7.282 -4.764 11.603 1.00 93.62 109 ASP A CA 1
ATOM 874 C C . ASP A 1 109 ? 8.814 -4.554 11.585 1.00 93.62 109 ASP A C 1
ATOM 876 O O . ASP A 1 109 ? 9.587 -5.439 11.929 1.00 93.62 109 ASP A O 1
ATOM 880 N N . GLY A 1 110 ? 9.269 -3.385 11.114 1.00 93.25 110 GLY A N 1
ATOM 881 C CA . GLY A 1 110 ? 10.697 -3.046 10.988 1.00 93.25 110 GLY A CA 1
ATOM 882 C C . GLY A 1 110 ? 11.414 -3.668 9.781 1.00 93.25 110 GLY A C 1
ATOM 883 O O . GLY A 1 110 ? 12.546 -3.294 9.481 1.00 93.25 110 GLY A O 1
ATOM 884 N N . HIS A 1 111 ? 10.758 -4.562 9.043 1.00 97.12 111 HIS A N 1
ATOM 885 C CA . HIS A 1 111 ? 11.277 -5.153 7.814 1.00 97.12 111 HIS A CA 1
ATOM 886 C C . HIS A 1 111 ? 10.829 -4.362 6.590 1.00 97.12 111 HIS A C 1
ATOM 888 O O . HIS A 1 111 ? 9.745 -3.774 6.575 1.00 97.12 111 HIS A O 1
ATOM 894 N N . SER A 1 112 ? 11.653 -4.379 5.540 1.00 97.06 112 SER A N 1
ATOM 895 C CA . SER A 1 112 ? 11.318 -3.728 4.278 1.00 97.06 112 SER A CA 1
ATOM 896 C C . SER A 1 112 ? 11.537 -4.630 3.071 1.00 97.06 112 SER A C 1
ATOM 898 O O . SER A 1 112 ? 12.461 -5.442 3.033 1.00 97.06 112 SER A O 1
ATOM 900 N N . VAL A 1 113 ? 10.666 -4.462 2.080 1.00 97.56 113 VAL A N 1
ATOM 901 C CA . VAL A 1 113 ? 10.803 -5.036 0.742 1.00 97.56 113 VAL A CA 1
ATOM 902 C C . VAL A 1 113 ? 10.745 -3.887 -0.247 1.00 97.56 113 VAL A C 1
ATOM 904 O O . VAL A 1 113 ? 9.828 -3.068 -0.202 1.00 97.56 113 VAL A O 1
ATOM 907 N N . ALA A 1 114 ? 11.722 -3.825 -1.141 1.00 96.69 114 ALA A N 1
ATOM 908 C CA . ALA A 1 114 ? 11.788 -2.823 -2.189 1.00 96.69 114 ALA A CA 1
ATOM 909 C C . ALA A 1 114 ? 11.676 -3.506 -3.553 1.00 96.69 114 ALA A C 1
ATOM 911 O O . ALA A 1 114 ? 12.319 -4.526 -3.799 1.00 96.69 114 ALA A O 1
ATOM 912 N N . ILE A 1 115 ? 10.852 -2.946 -4.431 1.00 94.88 115 ILE A N 1
ATOM 913 C CA . ILE A 1 115 ? 10.594 -3.474 -5.768 1.00 94.88 115 ILE A CA 1
ATOM 914 C C . ILE A 1 115 ? 11.141 -2.476 -6.774 1.00 94.88 115 ILE A C 1
ATOM 916 O O . ILE A 1 115 ? 10.804 -1.293 -6.733 1.00 94.88 115 ILE A O 1
ATOM 920 N N . ARG A 1 116 ? 11.972 -2.965 -7.691 1.00 94.81 116 ARG A N 1
ATOM 921 C CA . ARG A 1 116 ? 12.509 -2.195 -8.810 1.00 94.81 116 ARG A CA 1
ATOM 922 C C . ARG A 1 116 ? 12.119 -2.874 -10.124 1.00 94.81 116 ARG A C 1
ATOM 924 O O . ARG A 1 116 ? 12.193 -4.103 -10.190 1.00 94.81 116 ARG A O 1
ATOM 931 N N . PRO A 1 117 ? 11.765 -2.117 -11.171 1.00 94.00 117 PRO A N 1
ATOM 932 C CA . PRO A 1 117 ? 11.525 -2.699 -12.480 1.00 94.00 117 PRO A CA 1
ATOM 933 C C . PRO A 1 117 ? 12.845 -3.201 -13.085 1.00 94.00 117 PRO A C 1
ATOM 935 O O . PRO A 1 117 ? 13.840 -2.473 -13.108 1.00 94.00 117 PRO A O 1
ATOM 938 N N . GLY A 1 118 ? 12.865 -4.454 -13.543 1.00 94.00 118 GLY A N 1
ATOM 939 C CA . GLY A 1 118 ? 13.961 -5.029 -14.337 1.00 94.00 118 GLY A CA 1
ATOM 940 C C . GLY A 1 118 ? 13.670 -4.942 -15.835 1.00 94.00 118 GLY A C 1
ATOM 941 O O . GLY A 1 118 ? 12.607 -4.462 -16.219 1.00 94.00 118 GLY A O 1
ATOM 942 N N . ASP A 1 119 ? 14.568 -5.411 -16.700 1.00 95.62 119 ASP A N 1
ATOM 943 C CA . ASP A 1 119 ? 14.281 -5.402 -18.143 1.00 95.62 119 ASP A CA 1
ATOM 944 C C . ASP A 1 119 ? 13.159 -6.380 -18.502 1.00 95.62 119 ASP A C 1
ATOM 946 O O . ASP A 1 119 ? 13.115 -7.512 -18.007 1.00 95.62 119 ASP A O 1
ATOM 950 N N . LEU A 1 120 ? 12.308 -5.962 -19.437 1.00 95.44 120 LEU A N 1
ATOM 951 C CA . LEU A 1 120 ? 11.315 -6.819 -20.059 1.00 95.44 120 LEU A CA 1
ATOM 952 C C . LEU A 1 120 ? 12.014 -7.736 -21.062 1.00 95.44 120 LEU A C 1
ATOM 954 O O . LEU A 1 120 ? 12.707 -7.272 -21.972 1.00 95.44 120 LEU A O 1
ATOM 958 N N . CYS A 1 121 ? 11.854 -9.045 -20.898 1.00 96.38 121 CYS A N 1
ATOM 959 C CA . CYS A 1 121 ? 12.502 -10.047 -21.738 1.00 96.38 121 CYS A CA 1
ATOM 960 C C . CYS A 1 121 ? 11.569 -11.218 -22.024 1.00 96.38 121 CYS A C 1
ATOM 962 O O . CYS A 1 121 ? 10.689 -11.520 -21.222 1.00 96.38 121 CYS A O 1
ATOM 964 N N . TRP A 1 122 ? 11.829 -11.923 -23.122 1.00 96.31 122 TRP A N 1
ATOM 965 C CA . TRP A 1 122 ? 11.272 -13.249 -23.376 1.00 96.31 122 TRP A CA 1
ATOM 966 C C . TRP A 1 122 ? 12.371 -14.308 -23.314 1.00 96.31 122 TRP A C 1
ATOM 968 O O . TRP A 1 122 ? 13.558 -14.004 -23.444 1.00 96.31 122 TRP A O 1
ATOM 978 N N . ILE A 1 123 ? 11.977 -15.554 -23.077 1.00 97.00 123 ILE A N 1
ATOM 979 C CA . ILE A 1 123 ? 12.869 -16.712 -23.101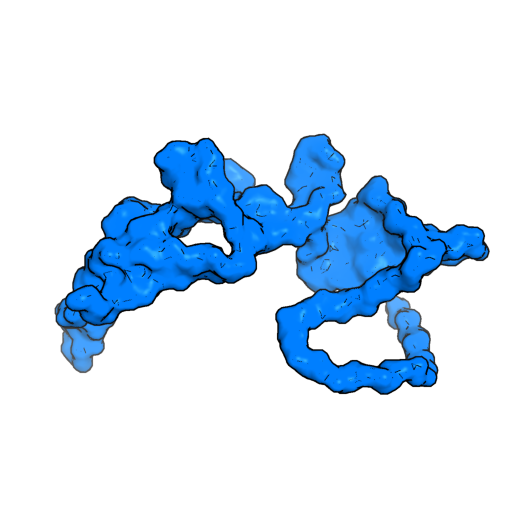 1.00 97.00 123 ILE A CA 1
ATOM 980 C C . ILE A 1 123 ? 12.446 -17.551 -24.301 1.00 97.00 123 ILE A C 1
ATOM 982 O O . ILE A 1 123 ? 11.277 -17.913 -24.407 1.00 97.00 123 ILE A O 1
ATOM 986 N N . ASN A 1 124 ? 13.372 -17.812 -25.222 1.00 96.19 124 ASN A N 1
ATOM 987 C CA . ASN A 1 124 ? 13.075 -18.611 -26.409 1.00 96.19 124 ASN A CA 1
ATOM 988 C C . ASN A 1 124 ? 13.041 -20.118 -26.111 1.00 96.19 124 ASN A C 1
ATOM 990 O O . ASN A 1 124 ? 13.408 -20.550 -25.020 1.00 96.19 124 ASN A O 1
ATOM 994 N N . ASP A 1 125 ? 12.687 -20.931 -27.109 1.00 97.38 125 ASP A N 1
ATOM 995 C CA . ASP A 1 125 ? 12.597 -22.398 -26.984 1.00 97.38 125 ASP A CA 1
ATOM 996 C C . ASP A 1 125 ? 13.925 -23.078 -26.602 1.00 97.38 125 ASP A C 1
ATOM 998 O O . ASP A 1 125 ? 13.955 -24.253 -26.244 1.00 97.38 125 ASP A O 1
ATOM 1002 N N . ARG A 1 126 ? 15.044 -22.347 -26.670 1.00 97.00 126 ARG A N 1
ATOM 1003 C CA . ARG A 1 126 ? 16.375 -22.804 -26.246 1.00 97.00 126 ARG A CA 1
ATOM 1004 C C . ARG A 1 126 ? 16.745 -22.333 -24.835 1.00 97.00 126 ARG A C 1
ATOM 1006 O O . ARG A 1 126 ? 17.894 -22.492 -24.434 1.00 97.00 126 ARG A O 1
ATOM 1013 N N . GLY A 1 127 ? 15.819 -21.719 -24.097 1.00 96.38 127 GLY A N 1
ATOM 1014 C CA . GLY A 1 127 ? 16.065 -21.185 -22.756 1.00 96.38 127 GLY A CA 1
ATOM 1015 C C . GLY A 1 127 ? 16.883 -19.888 -22.731 1.00 96.38 127 GLY A C 1
ATOM 1016 O O . GLY A 1 127 ? 17.337 -19.471 -21.668 1.00 96.38 127 GLY A O 1
ATOM 1017 N N . VAL A 1 128 ? 17.094 -19.230 -23.876 1.00 97.38 128 VAL A N 1
ATOM 1018 C CA . VAL A 1 128 ? 17.924 -18.020 -23.960 1.00 97.38 128 VAL A CA 1
ATOM 1019 C C . VAL A 1 128 ? 17.066 -16.777 -23.738 1.00 97.38 128 VAL A C 1
ATOM 1021 O O . VAL A 1 128 ? 16.074 -16.571 -24.440 1.00 97.38 128 VAL A O 1
ATOM 1024 N N . ARG A 1 129 ? 17.488 -15.919 -22.798 1.00 97.06 129 ARG A N 1
ATOM 1025 C CA . ARG A 1 129 ? 16.878 -14.606 -22.538 1.00 97.06 129 ARG A CA 1
ATOM 1026 C C . ARG A 1 129 ? 17.127 -13.667 -23.719 1.00 97.06 129 ARG A C 1
ATOM 1028 O O . ARG A 1 129 ? 18.260 -13.504 -24.163 1.00 97.06 129 ARG A O 1
ATOM 1035 N N . GLN A 1 130 ? 16.070 -13.027 -24.189 1.00 97.44 130 GLN A N 1
ATOM 1036 C CA . GLN A 1 130 ? 16.076 -12.052 -25.270 1.00 97.44 130 GLN A CA 1
ATOM 1037 C C . GLN A 1 130 ? 15.427 -10.760 -24.767 1.00 97.44 130 GLN A C 1
ATOM 1039 O O . GLN A 1 130 ? 14.309 -10.781 -24.244 1.00 97.44 130 GLN A O 1
ATOM 1044 N N . LEU A 1 131 ? 16.146 -9.644 -24.890 1.00 96.81 131 LEU A N 1
ATOM 1045 C CA . LEU A 1 131 ? 15.672 -8.332 -24.452 1.00 96.81 131 LEU A CA 1
ATOM 1046 C C . LEU A 1 131 ? 14.527 -7.849 -25.349 1.00 96.81 131 LEU A C 1
ATOM 1048 O O . LEU A 1 131 ? 14.628 -7.922 -26.570 1.00 96.81 131 LEU A O 1
ATOM 1052 N N . ILE A 1 132 ? 13.466 -7.331 -24.730 1.00 95.75 132 ILE A N 1
ATOM 1053 C CA . ILE A 1 132 ? 12.372 -6.629 -25.411 1.00 95.75 132 ILE A CA 1
ATOM 1054 C C . ILE A 1 132 ? 12.516 -5.125 -25.174 1.00 95.75 132 ILE A C 1
ATOM 1056 O O . ILE A 1 132 ? 12.573 -4.361 -26.130 1.00 95.75 132 ILE A O 1
ATOM 1060 N N . ALA A 1 133 ? 12.605 -4.704 -23.907 1.00 96.06 133 ALA A N 1
ATOM 1061 C CA . ALA A 1 133 ? 12.710 -3.295 -23.535 1.00 96.06 133 ALA A CA 1
ATOM 1062 C C . ALA A 1 133 ? 13.336 -3.109 -22.146 1.00 96.06 133 ALA A C 1
ATOM 1064 O O . ALA A 1 133 ? 13.174 -3.943 -21.253 1.00 96.06 133 ALA A O 1
ATOM 1065 N N . THR A 1 134 ? 14.007 -1.977 -21.945 1.00 95.38 134 THR A N 1
ATOM 1066 C CA . THR A 1 134 ? 14.459 -1.508 -20.628 1.00 95.38 134 THR A CA 1
ATOM 1067 C C . THR A 1 134 ? 13.444 -0.526 -20.030 1.00 95.38 134 THR A C 1
ATOM 1069 O O . THR A 1 134 ? 12.793 0.183 -20.802 1.00 95.38 134 THR A O 1
ATOM 1072 N N . PRO A 1 135 ? 13.330 -0.420 -18.690 1.00 95.88 135 PRO A N 1
ATOM 1073 C CA . PRO A 1 135 ? 12.453 0.560 -18.049 1.00 95.88 135 PRO A CA 1
ATOM 1074 C C . PRO A 1 135 ? 12.745 1.998 -18.510 1.00 95.88 135 PRO A C 1
ATOM 1076 O O . PRO A 1 135 ? 13.890 2.453 -18.450 1.00 95.88 135 PRO A O 1
ATOM 1079 N N . GLN A 1 136 ? 11.708 2.723 -18.922 1.00 94.44 136 GLN A N 1
ATOM 1080 C CA . GLN A 1 136 ? 11.765 4.126 -19.340 1.00 94.44 136 GLN A CA 1
ATOM 1081 C C . GLN A 1 136 ? 11.337 5.069 -18.202 1.00 94.44 136 GLN A C 1
ATOM 1083 O O . GLN A 1 136 ? 10.626 4.647 -17.282 1.00 94.44 136 GLN A O 1
ATOM 1088 N N . PRO A 1 137 ? 11.763 6.347 -18.219 1.00 94.00 137 PRO A N 1
ATOM 1089 C CA . PRO A 1 137 ? 11.264 7.338 -17.276 1.00 94.00 137 PRO A CA 1
ATOM 1090 C C . PRO A 1 137 ? 9.810 7.680 -17.629 1.00 94.00 137 PRO A C 1
ATOM 1092 O O . PRO A 1 137 ? 9.546 8.485 -18.516 1.00 94.00 137 PRO A O 1
ATOM 1095 N N . SER A 1 138 ? 8.876 7.047 -16.924 1.00 94.75 138 SER A N 1
ATOM 1096 C CA . SER A 1 138 ? 7.445 7.352 -16.965 1.00 94.75 138 SER A CA 1
ATOM 1097 C C . SER A 1 138 ? 6.996 7.941 -15.631 1.00 94.75 138 SER A C 1
ATOM 1099 O O . SER A 1 138 ? 7.492 7.532 -14.573 1.00 94.75 138 SER A O 1
ATOM 1101 N N . GLU A 1 139 ? 6.078 8.908 -15.681 1.00 95.00 139 GLU A N 1
ATOM 1102 C CA . GLU A 1 139 ? 5.474 9.503 -14.493 1.00 95.00 139 GLU A CA 1
ATOM 1103 C C . GLU A 1 139 ? 4.273 8.689 -14.000 1.00 95.00 139 GLU A C 1
ATOM 1105 O O . GLU A 1 139 ? 3.246 8.569 -14.668 1.00 95.00 139 GLU A O 1
ATOM 1110 N N . GLY A 1 140 ? 4.385 8.198 -12.773 1.00 95.19 140 GLY A N 1
ATOM 1111 C CA . GLY A 1 140 ? 3.334 7.515 -12.047 1.00 95.19 140 GLY A CA 1
ATOM 1112 C C . GLY A 1 140 ? 2.197 8.457 -11.671 1.00 95.19 140 GLY A C 1
ATOM 1113 O O . GLY A 1 140 ? 2.423 9.559 -11.166 1.00 95.19 140 GLY A O 1
ATOM 1114 N N . ARG A 1 141 ? 0.959 8.003 -11.870 1.00 96.62 141 ARG A N 1
ATOM 1115 C CA . ARG A 1 141 ? -0.256 8.712 -11.451 1.00 96.62 141 ARG A CA 1
ATOM 1116 C C . ARG A 1 141 ? -1.001 7.883 -10.416 1.00 96.62 141 ARG A C 1
ATOM 1118 O O . ARG A 1 141 ? -1.502 6.805 -10.731 1.00 96.62 141 ARG A O 1
ATOM 1125 N N . ALA A 1 142 ? -1.060 8.384 -9.185 1.00 96.62 142 ALA A N 1
ATOM 1126 C CA . ALA A 1 142 ? -1.824 7.761 -8.111 1.00 96.62 142 ALA A CA 1
ATOM 1127 C C . ALA A 1 142 ? -3.314 8.126 -8.211 1.00 96.62 142 ALA A C 1
ATOM 1129 O O . ALA A 1 142 ? -3.674 9.298 -8.342 1.00 96.62 142 ALA A O 1
ATOM 1130 N N . HIS A 1 143 ? -4.185 7.125 -8.113 1.00 95.94 143 HIS A N 1
ATOM 1131 C CA . HIS A 1 143 ? -5.630 7.291 -8.023 1.00 95.94 143 HIS A CA 1
ATOM 1132 C C . HIS A 1 143 ? -6.232 6.220 -7.109 1.00 95.94 143 HIS A C 1
ATOM 1134 O O . HIS A 1 143 ? -6.151 5.023 -7.388 1.00 95.94 143 HIS A O 1
ATOM 1140 N N . GLY A 1 144 ? -6.852 6.648 -6.006 1.00 96.19 144 GLY A N 1
ATOM 1141 C CA . GLY A 1 144 ? -7.355 5.720 -4.996 1.00 96.19 144 GLY A CA 1
ATOM 1142 C C . GLY A 1 144 ? -6.209 4.885 -4.430 1.00 96.19 144 GLY A C 1
ATOM 1143 O O . GLY A 1 144 ? -5.248 5.435 -3.910 1.00 96.19 144 GLY A O 1
ATOM 1144 N N . ASN A 1 145 ? -6.296 3.565 -4.550 1.00 96.00 145 ASN A N 1
ATOM 1145 C CA . ASN A 1 145 ? -5.287 2.611 -4.085 1.00 96.00 145 ASN A CA 1
ATOM 1146 C C . ASN A 1 145 ? -4.385 2.064 -5.210 1.00 96.00 145 ASN A C 1
ATOM 1148 O O . ASN A 1 145 ? -3.759 1.019 -5.038 1.00 96.00 145 ASN A O 1
ATOM 1152 N N . VAL A 1 146 ? -4.349 2.730 -6.367 1.00 96.62 146 VAL A N 1
ATOM 1153 C CA . VAL A 1 146 ? -3.590 2.302 -7.550 1.00 96.62 146 VAL A CA 1
ATOM 1154 C C . VAL A 1 146 ? -2.642 3.413 -7.981 1.00 96.62 146 VAL A C 1
ATOM 1156 O O . VAL A 1 146 ? -2.999 4.588 -7.942 1.00 96.62 146 VAL A O 1
ATOM 1159 N N . ILE A 1 147 ? -1.440 3.042 -8.417 1.00 96.00 147 ILE A N 1
ATOM 1160 C CA . ILE A 1 147 ? -0.531 3.921 -9.155 1.00 96.00 147 ILE A CA 1
ATOM 1161 C C . ILE A 1 147 ? -0.211 3.280 -10.505 1.00 96.00 147 ILE A C 1
ATOM 1163 O O . ILE A 1 147 ? 0.120 2.096 -10.568 1.00 96.00 147 ILE A O 1
ATOM 1167 N N . THR A 1 148 ? -0.335 4.059 -11.577 1.00 96.12 148 THR A N 1
ATOM 1168 C CA . THR A 1 148 ? -0.133 3.593 -12.957 1.00 96.12 148 THR A CA 1
ATOM 1169 C C . THR A 1 148 ? 1.025 4.341 -13.597 1.00 96.12 148 THR A C 1
ATOM 1171 O O . THR A 1 148 ? 1.105 5.559 -13.455 1.00 96.12 148 THR A O 1
ATOM 1174 N N . TYR A 1 149 ? 1.883 3.618 -14.319 1.00 95.38 149 TYR A N 1
ATOM 1175 C CA . TYR A 1 149 ? 2.983 4.162 -15.118 1.00 95.38 149 TYR A CA 1
ATOM 1176 C C . TYR A 1 149 ? 2.755 3.755 -16.575 1.00 95.38 149 TYR A C 1
ATOM 1178 O O . TYR A 1 149 ? 2.905 2.584 -16.925 1.00 95.38 149 TYR A O 1
ATOM 1186 N N . GLU A 1 150 ? 2.334 4.704 -17.402 1.00 95.00 150 GLU A N 1
ATOM 1187 C CA . GLU A 1 150 ? 2.082 4.474 -18.829 1.00 95.00 150 GLU A CA 1
ATOM 1188 C C . GLU A 1 150 ? 3.407 4.455 -19.599 1.00 95.00 150 GLU A C 1
ATOM 1190 O O . GLU A 1 150 ? 4.373 5.082 -19.174 1.00 95.00 150 GLU A O 1
ATOM 1195 N N . ASP A 1 151 ? 3.496 3.678 -20.677 1.00 94.06 151 ASP A N 1
ATOM 1196 C CA . ASP A 1 151 ? 4.667 3.640 -21.571 1.00 94.06 151 ASP A CA 1
ATOM 1197 C C . ASP A 1 151 ? 6.022 3.281 -20.916 1.00 94.06 151 ASP A C 1
ATOM 1199 O O . ASP A 1 151 ? 7.108 3.457 -21.472 1.00 94.06 151 ASP A O 1
ATOM 1203 N N . ALA A 1 152 ? 5.971 2.678 -19.726 1.00 95.25 152 ALA A N 1
ATOM 1204 C CA . ALA A 1 152 ? 7.126 2.337 -18.899 1.00 95.25 152 ALA A CA 1
ATOM 1205 C C . ALA A 1 152 ? 8.125 1.352 -19.548 1.00 95.25 152 ALA A C 1
ATOM 1207 O O . ALA A 1 152 ? 9.284 1.290 -19.137 1.00 95.25 152 ALA A O 1
ATOM 1208 N N . TYR A 1 153 ? 7.692 0.593 -20.558 1.00 95.25 153 TYR A N 1
ATOM 1209 C CA . TYR A 1 153 ? 8.520 -0.322 -21.356 1.00 95.25 153 TYR A CA 1
ATOM 1210 C C . TYR A 1 153 ? 8.355 -0.076 -22.866 1.00 95.25 153 TYR A C 1
ATOM 1212 O O . TYR A 1 153 ? 8.526 -0.986 -23.677 1.00 95.25 153 TYR A O 1
ATOM 1220 N N . GLY A 1 154 ? 8.062 1.183 -23.215 1.00 81.94 154 GLY A N 1
ATOM 1221 C CA . GLY A 1 154 ? 7.863 1.710 -24.565 1.00 81.94 154 GLY A CA 1
ATOM 1222 C C . GLY A 1 154 ? 6.400 2.066 -24.843 1.00 81.94 154 GLY A C 1
ATOM 1223 O O . GLY A 1 154 ? 5.526 1.513 -24.177 1.00 81.94 154 GLY A O 1
ATOM 1224 N N . PRO A 1 155 ? 6.111 2.878 -25.872 1.00 74.06 155 PRO A N 1
ATOM 1225 C CA . PRO A 1 155 ? 6.880 4.007 -26.401 1.00 74.06 155 PRO A CA 1
ATOM 1226 C C . PRO A 1 155 ? 6.600 5.325 -25.655 1.00 74.06 155 PRO A C 1
ATOM 1228 O O . PRO A 1 155 ? 5.456 5.615 -25.339 1.00 74.06 155 PRO A O 1
ATOM 1231 N N . ASN A 1 156 ? 7.637 6.155 -25.508 1.00 53.44 156 ASN A N 1
ATOM 1232 C CA . ASN A 1 156 ? 7.483 7.616 -25.456 1.00 53.44 156 ASN A CA 1
ATOM 1233 C C . ASN A 1 156 ? 7.654 8.181 -26.870 1.00 53.44 156 ASN A C 1
ATOM 1235 O O . ASN A 1 156 ? 8.537 7.650 -27.587 1.00 53.44 156 ASN A O 1
#

Radius of gyration: 22.35 Å; Cα contacts (8 Å, |Δi|>4): 273; chains: 1; bounding box: 55×37×52 Å

Organism: NCBI:txid412755

Mean predicted aligned error: 9.29 Å

pLDDT: mean 85.69, std 21.56, range [27.98, 98.25]

Secondary structure (DSSP, 8-state):
----------------------PPPTT-EE-GGG-BTTEEEEE-SSS-EEEEE-SS-SEEEETTEEEE-B---EE--STT-SEEE-BSSSEEEE-SBTTSS-SEEEEETTEEEEE----EEEE-TTS-EEEEEPPP--B-EEETTEEE-TTBTB--

Foldseek 3Di:
DDDDDDDDDDDDDDDDDDPPPPPDPPQWAWPVVPDDQFKTWIDNVPPDIDMDGHPGGQFDQDPVGTDGQFLAWDQDPDPVAGIWRDRHQWIKGAHQWQQPFFRIWIGHPNDIDGHHDAFDWDQDPVRDTDGDFGFDGFGWDGDRNDIDGPQRRDDD

Sequence (156 aa):
MIVYCPRLHAASAASRGRYHFDAARDDVTEIVSARTRCAKKFDNHDGTYQYIVSAGPLHYQNDDGWQEIDTTIRASSLDDADYEMTKSLYKAFFNKTFNRGPIVRLIKDGHSVAIRPGDLCWINDRGVRQLIATPQPSEGRAHGNVITYEDAYGPN

Nearest PDB structures (foldseek):
  4a2l-assembly2_C  TM=1.936E-01  e=3.231E+00  Bacteroides thetaiotaomicron VPI-5482